Protein AF-A0A6J1WNW6-F1 (afdb_monomer)

Sequence (56 aa):
MLWEISKQIEGHTICALGDGAAWPVQGLIRHFRPELERRMQEYAAANGPSKAERLY

Secondary structure (DSSP, 8-state):
--HHHHHHHTT--SSHHHHHHHHHHHHHHHHHHHHHHHHHHHHHHHH-S-HHHHH-

Structure (mmCIF, N/CA/C/O backbone):
data_AF-A0A6J1WNW6-F1
#
_entry.id   AF-A0A6J1WNW6-F1
#
loop_
_atom_site.group_PDB
_atom_site.id
_atom_site.type_symbol
_atom_site.label_atom_id
_atom_site.label_alt_id
_atom_site.label_comp_id
_atom_site.label_asym_id
_atom_site.label_entity_id
_atom_site.label_seq_id
_atom_site.pdbx_PDB_ins_code
_atom_site.Cartn_x
_atom_site.Cartn_y
_atom_site.Cartn_z
_atom_site.occupancy
_atom_site.B_iso_or_equiv
_atom_site.auth_seq_id
_atom_site.auth_comp_id
_atom_site.auth_asym_id
_atom_site.auth_atom_id
_atom_site.pdbx_PDB_model_num
ATOM 1 N N . MET A 1 1 ? -3.336 9.834 1.977 1.00 78.69 1 MET A N 1
ATOM 2 C CA . MET A 1 1 ? -1.946 9.511 2.362 1.00 78.69 1 MET A CA 1
ATOM 3 C C . MET A 1 1 ? -1.499 8.029 2.334 1.00 78.69 1 MET A C 1
ATOM 5 O O . MET A 1 1 ? -0.431 7.732 2.841 1.00 78.69 1 MET A O 1
ATOM 9 N N . LEU A 1 2 ? -2.188 7.098 1.656 1.00 90.88 2 LEU A N 1
ATOM 10 C CA . LEU A 1 2 ? -1.577 5.822 1.189 1.00 90.88 2 LEU A CA 1
ATOM 11 C C . LEU A 1 2 ? -1.749 5.666 -0.325 1.00 90.88 2 LEU A C 1
ATOM 13 O O . LEU A 1 2 ? -0.829 5.270 -1.031 1.00 90.88 2 LEU A O 1
ATOM 17 N N . TRP A 1 3 ? -2.913 6.086 -0.823 1.00 94.69 3 TRP A N 1
ATOM 18 C CA . TRP A 1 3 ? -3.210 6.202 -2.247 1.00 94.69 3 TRP A CA 1
ATOM 19 C C . TRP A 1 3 ? -2.164 7.029 -3.009 1.00 94.69 3 TRP A C 1
ATOM 21 O O . TRP A 1 3 ? -1.585 6.537 -3.973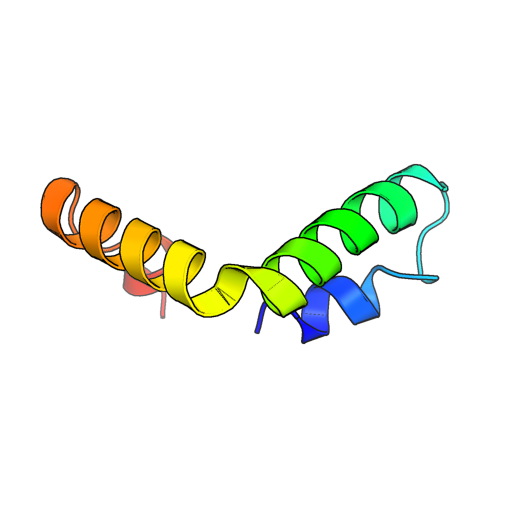 1.00 94.69 3 TRP A O 1
ATOM 31 N N . GLU A 1 4 ? -1.863 8.247 -2.549 1.00 96.12 4 GLU A N 1
ATOM 32 C CA . GLU A 1 4 ? -0.883 9.116 -3.218 1.00 96.12 4 GLU A CA 1
ATOM 33 C C . GLU A 1 4 ? 0.510 8.485 -3.242 1.00 96.12 4 GLU A C 1
ATOM 35 O O . GLU A 1 4 ? 1.141 8.461 -4.290 1.00 96.12 4 GLU A O 1
ATOM 40 N N . ILE A 1 5 ? 0.958 7.897 -2.127 1.00 95.25 5 ILE A N 1
ATOM 41 C CA . ILE A 1 5 ? 2.266 7.231 -2.043 1.00 95.25 5 ILE A CA 1
ATOM 42 C C . ILE A 1 5 ? 2.333 6.060 -3.025 1.00 95.25 5 ILE A C 1
ATOM 44 O O . ILE A 1 5 ? 3.298 5.942 -3.772 1.00 95.25 5 ILE A O 1
ATOM 48 N N . SER A 1 6 ? 1.286 5.232 -3.097 1.00 96.44 6 SER A N 1
ATOM 49 C CA . SER A 1 6 ? 1.246 4.119 -4.053 1.00 96.44 6 SER A CA 1
ATOM 50 C C . SER A 1 6 ? 1.308 4.582 -5.514 1.00 96.44 6 SER A C 1
ATOM 52 O O . SER A 1 6 ? 1.812 3.849 -6.358 1.00 96.44 6 SER A O 1
ATOM 54 N N . LYS A 1 7 ? 0.840 5.800 -5.818 1.00 96.25 7 LYS A N 1
ATOM 55 C CA . LYS A 1 7 ? 0.949 6.414 -7.149 1.00 96.25 7 LYS A CA 1
ATOM 56 C C . LYS A 1 7 ? 2.324 7.013 -7.424 1.00 96.25 7 LYS A C 1
ATOM 58 O O . LYS A 1 7 ? 2.738 7.030 -8.572 1.00 96.25 7 LYS A O 1
ATOM 63 N N . GLN A 1 8 ? 3.028 7.470 -6.390 1.00 96.75 8 GLN A N 1
ATOM 64 C CA . GLN A 1 8 ? 4.420 7.906 -6.524 1.00 96.75 8 GLN A CA 1
ATOM 65 C C . GLN A 1 8 ? 5.388 6.737 -6.699 1.00 96.75 8 GLN A C 1
ATOM 67 O O . GLN A 1 8 ? 6.460 6.940 -7.240 1.00 96.75 8 GLN A O 1
ATOM 72 N N . ILE A 1 9 ? 5.037 5.530 -6.244 1.00 96.69 9 ILE A N 1
ATOM 73 C CA . ILE A 1 9 ? 5.852 4.325 -6.470 1.00 96.69 9 ILE A CA 1
ATOM 74 C C . ILE A 1 9 ? 5.662 3.802 -7.898 1.00 96.69 9 ILE A C 1
ATOM 76 O O . ILE A 1 9 ? 6.636 3.440 -8.554 1.00 96.69 9 ILE A O 1
ATOM 80 N N . GLU A 1 10 ? 4.416 3.774 -8.375 1.00 96.88 10 GLU A N 1
ATOM 81 C CA . GLU A 1 10 ? 4.069 3.304 -9.718 1.00 96.88 10 GLU A CA 1
ATOM 82 C C . GLU A 1 10 ? 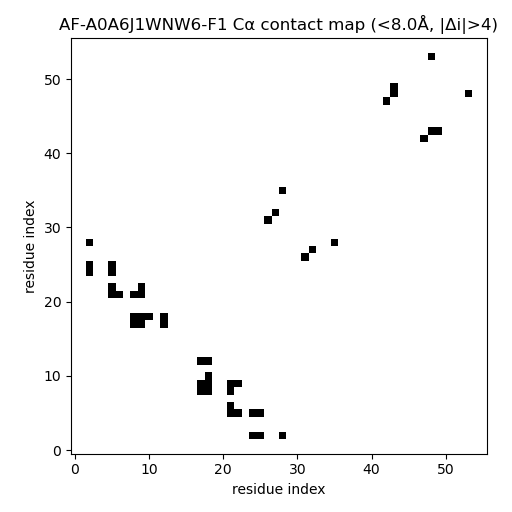4.831 4.086 -10.804 1.00 96.88 10 GLU A C 1
ATOM 84 O O . GLU A 1 10 ? 4.752 5.313 -10.882 1.00 96.88 10 GLU A O 1
ATOM 89 N N . GLY A 1 11 ? 5.591 3.372 -11.635 1.00 95.12 11 GLY A N 1
ATOM 90 C CA . GLY A 1 11 ? 6.407 3.925 -12.716 1.00 95.12 11 GLY A CA 1
ATOM 91 C C . GLY A 1 11 ? 7.690 4.633 -12.265 1.00 95.12 11 GLY A C 1
ATOM 92 O O . GLY A 1 11 ? 8.442 5.107 -13.114 1.00 95.12 11 GLY A O 1
ATOM 93 N N . HIS A 1 12 ? 7.972 4.687 -10.958 1.00 96.62 12 HIS A N 1
ATOM 94 C CA . HIS A 1 12 ? 9.140 5.362 -10.376 1.00 96.62 12 HIS A CA 1
ATOM 95 C C . HIS A 1 12 ? 10.009 4.383 -9.571 1.00 96.62 12 HIS A C 1
ATOM 97 O O . HIS A 1 12 ? 10.431 4.646 -8.444 1.00 96.62 12 HIS A O 1
ATOM 103 N N . THR A 1 13 ? 10.283 3.221 -10.160 1.00 96.25 13 THR A N 1
ATOM 104 C CA . THR A 1 13 ? 11.099 2.152 -9.574 1.00 96.25 13 THR A CA 1
ATOM 105 C C . THR A 1 13 ? 12.003 1.525 -10.635 1.00 96.25 13 THR A C 1
ATOM 107 O O . THR A 1 13 ? 11.657 1.475 -11.811 1.00 96.25 13 THR A O 1
ATOM 110 N N . ILE A 1 14 ? 13.171 1.018 -10.227 1.00 97.12 14 ILE A N 1
ATOM 111 C CA . ILE A 1 14 ? 14.110 0.317 -11.121 1.00 97.12 14 ILE A CA 1
ATOM 112 C C . ILE A 1 14 ? 13.667 -1.118 -11.446 1.00 97.12 14 ILE A C 1
ATOM 114 O O . ILE A 1 14 ? 14.067 -1.688 -12.457 1.00 97.12 14 ILE A O 1
ATOM 118 N N . CYS A 1 15 ? 12.857 -1.722 -10.575 1.00 97.25 15 CYS A N 1
ATOM 119 C CA . CYS A 1 15 ? 12.417 -3.108 -10.690 1.00 97.25 15 CYS A CA 1
ATOM 120 C C . CYS A 1 15 ? 10.890 -3.184 -10.700 1.00 97.25 15 CYS A C 1
ATOM 122 O O . CYS A 1 15 ? 10.238 -2.554 -9.862 1.00 97.25 15 CYS A O 1
ATOM 124 N N . ALA A 1 16 ? 10.347 -4.040 -11.574 1.00 96.75 16 ALA A N 1
ATOM 125 C CA . ALA A 1 16 ? 8.913 -4.307 -11.717 1.00 96.75 16 ALA A CA 1
ATOM 126 C C . ALA A 1 16 ? 8.239 -4.785 -10.418 1.00 96.75 16 ALA A C 1
ATOM 128 O O . ALA A 1 16 ? 7.022 -4.696 -10.279 1.00 96.75 16 ALA A O 1
ATOM 129 N N . LEU A 1 17 ? 9.020 -5.254 -9.438 1.00 97.62 17 LEU A N 1
ATOM 130 C CA . LEU A 1 17 ? 8.521 -5.561 -8.100 1.00 97.62 17 LEU A CA 1
ATOM 131 C C . LEU A 1 17 ? 7.852 -4.346 -7.436 1.00 97.62 17 LEU A C 1
ATOM 133 O O . LEU A 1 17 ? 6.853 -4.518 -6.747 1.00 97.62 17 LEU A O 1
ATOM 137 N N . GLY A 1 18 ? 8.378 -3.132 -7.640 1.00 96.81 18 GLY A N 1
ATOM 138 C CA . GLY A 1 18 ? 7.815 -1.919 -7.039 1.00 96.81 18 GLY A CA 1
ATOM 139 C C . GLY A 1 18 ? 6.415 -1.608 -7.570 1.00 96.81 18 GLY A C 1
ATOM 140 O O . GLY A 1 18 ? 5.493 -1.397 -6.784 1.00 96.81 18 GLY A O 1
ATOM 141 N N . ASP A 1 19 ? 6.230 -1.693 -8.888 1.00 97.00 19 ASP A N 1
ATOM 142 C CA . ASP A 1 19 ? 4.922 -1.517 -9.531 1.00 97.00 19 ASP A CA 1
ATOM 143 C C . ASP A 1 19 ? 3.960 -2.638 -9.132 1.00 97.00 19 ASP A C 1
ATOM 145 O O . ASP A 1 19 ? 2.823 -2.389 -8.724 1.00 97.00 19 ASP A O 1
ATOM 149 N N . GLY A 1 20 ? 4.458 -3.879 -9.144 1.00 97.69 20 GLY A N 1
ATOM 150 C CA . GLY A 1 20 ? 3.714 -5.054 -8.705 1.00 97.69 20 GLY A CA 1
ATOM 151 C C . GLY A 1 20 ? 3.276 -4.988 -7.239 1.00 97.69 20 GLY A C 1
ATOM 152 O O . GLY A 1 20 ? 2.248 -5.565 -6.899 1.00 97.69 20 GLY A O 1
ATOM 153 N N . ALA A 1 21 ? 4.000 -4.267 -6.377 1.00 96.81 21 ALA A N 1
ATOM 154 C CA . ALA A 1 21 ? 3.607 -4.013 -4.990 1.00 96.81 21 ALA A CA 1
ATOM 155 C C . ALA A 1 21 ? 2.629 -2.831 -4.855 1.00 96.81 21 ALA A C 1
ATOM 157 O O . ALA A 1 21 ? 1.752 -2.853 -3.987 1.00 96.81 21 ALA A O 1
ATOM 158 N N . ALA A 1 22 ? 2.739 -1.810 -5.710 1.00 97.75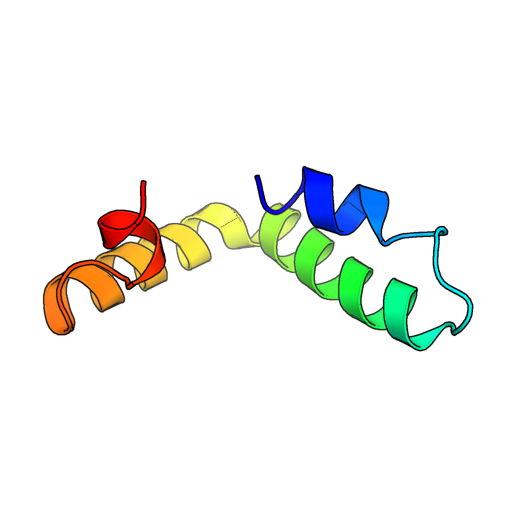 22 ALA A N 1
ATOM 159 C CA . ALA A 1 22 ? 1.864 -0.641 -5.692 1.00 97.75 22 ALA A CA 1
ATOM 160 C C . ALA A 1 22 ? 0.435 -0.965 -6.156 1.00 97.75 22 ALA A C 1
ATOM 162 O O . ALA A 1 22 ? -0.534 -0.516 -5.533 1.00 97.75 22 ALA A O 1
ATOM 163 N N . TRP A 1 23 ? 0.276 -1.766 -7.215 1.00 97.81 23 TRP A N 1
ATOM 164 C CA . TRP A 1 23 ? -1.044 -2.047 -7.793 1.00 97.81 23 TRP A CA 1
ATOM 165 C C . TRP A 1 23 ? -2.018 -2.761 -6.839 1.00 97.81 23 TRP A C 1
ATOM 167 O O . TRP A 1 23 ? -3.165 -2.313 -6.746 1.00 97.81 23 TRP A O 1
ATOM 177 N N . PRO A 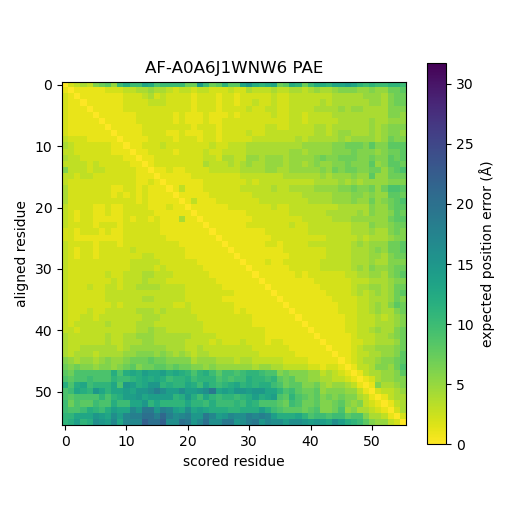1 24 ? -1.626 -3.800 -6.070 1.00 97.75 24 PRO A N 1
ATOM 178 C CA . PRO A 1 24 ? -2.513 -4.428 -5.092 1.00 97.75 24 PRO A CA 1
ATOM 179 C C . PRO A 1 24 ? -2.996 -3.455 -4.016 1.00 97.75 24 PRO A C 1
ATOM 181 O O . PRO A 1 24 ? -4.172 -3.477 -3.655 1.00 97.75 24 PRO A O 1
ATOM 184 N N . VAL A 1 25 ? -2.126 -2.557 -3.537 1.00 96.81 25 VAL A N 1
ATOM 185 C CA . VAL A 1 25 ? -2.501 -1.527 -2.555 1.00 96.81 25 VAL A CA 1
ATOM 186 C C . VAL A 1 25 ? -3.532 -0.571 -3.151 1.00 96.81 25 VAL A C 1
ATOM 188 O O . VAL A 1 25 ? -4.553 -0.295 -2.521 1.00 96.81 25 VAL A O 1
ATOM 191 N N . GLN A 1 26 ? -3.317 -0.109 -4.385 1.00 97.69 26 GLN A N 1
ATOM 192 C CA . GLN A 1 26 ? -4.288 0.725 -5.094 1.00 97.69 26 GLN A CA 1
ATOM 193 C C . GLN A 1 26 ? -5.637 0.004 -5.268 1.00 97.69 26 GLN A C 1
ATOM 195 O O . GLN A 1 26 ? -6.685 0.590 -4.996 1.00 97.69 26 GLN A O 1
ATOM 200 N N . GLY A 1 27 ? -5.630 -1.274 -5.662 1.00 97.56 27 GLY A N 1
ATOM 201 C CA . GLY A 1 27 ? -6.840 -2.090 -5.794 1.00 97.56 27 GLY A CA 1
ATOM 202 C C . GLY A 1 27 ? -7.599 -2.244 -4.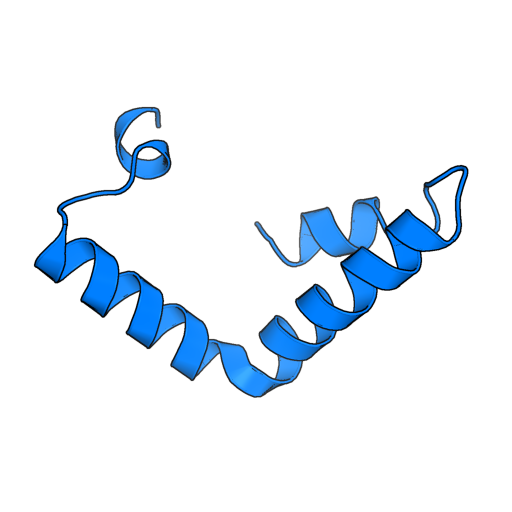473 1.00 97.56 27 GLY A C 1
ATOM 203 O O . GLY A 1 27 ? -8.809 -2.011 -4.423 1.00 97.56 27 GLY A O 1
ATOM 204 N N . LEU A 1 28 ? -6.888 -2.550 -3.383 1.00 97.62 28 LEU A N 1
ATOM 205 C CA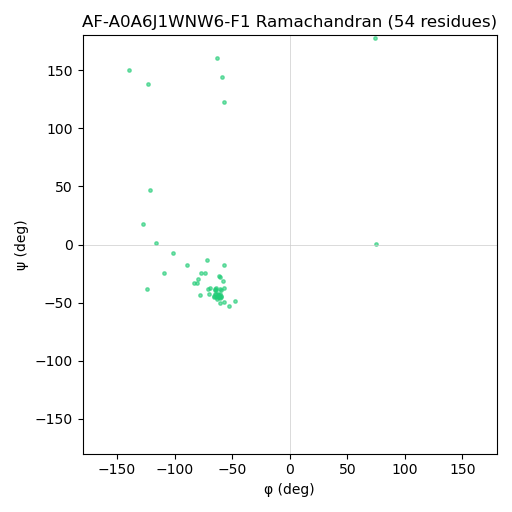 . LEU A 1 28 ? -7.464 -2.645 -2.040 1.00 97.62 28 LEU A CA 1
ATOM 206 C C . LEU A 1 28 ? -8.101 -1.326 -1.600 1.00 97.62 28 LEU A C 1
ATOM 208 O O . LEU A 1 28 ? -9.235 -1.317 -1.128 1.00 97.62 28 LEU A O 1
ATOM 212 N N . ILE A 1 29 ? -7.418 -0.199 -1.809 1.00 96.62 29 ILE A N 1
ATOM 213 C CA . ILE A 1 29 ? -7.964 1.119 -1.466 1.00 96.62 29 ILE A CA 1
ATOM 214 C C . ILE A 1 29 ? -9.195 1.447 -2.324 1.00 96.62 29 ILE A C 1
ATOM 216 O O . ILE A 1 29 ? -10.157 2.020 -1.816 1.00 96.62 29 ILE A O 1
ATOM 220 N N . ARG A 1 30 ? -9.193 1.100 -3.616 1.00 96.62 30 ARG A N 1
ATOM 221 C CA . ARG A 1 30 ? -10.298 1.423 -4.532 1.00 96.62 30 ARG A CA 1
ATOM 222 C C . ARG A 1 30 ? -11.572 0.638 -4.219 1.00 96.62 30 ARG A C 1
ATOM 224 O O . ARG A 1 30 ? -12.659 1.192 -4.347 1.00 96.62 30 ARG A O 1
ATOM 231 N N . HIS A 1 31 ? -11.440 -0.628 -3.827 1.00 97.56 31 HIS A N 1
ATOM 232 C CA . HIS A 1 31 ? -12.581 -1.541 -3.699 1.00 97.56 31 HIS A CA 1
ATOM 233 C C . HIS A 1 31 ? -12.949 -1.890 -2.253 1.00 97.56 31 HIS A C 1
ATOM 235 O O . HIS A 1 31 ? -14.101 -2.214 -1.987 1.00 97.56 31 HIS A O 1
ATOM 241 N N . PH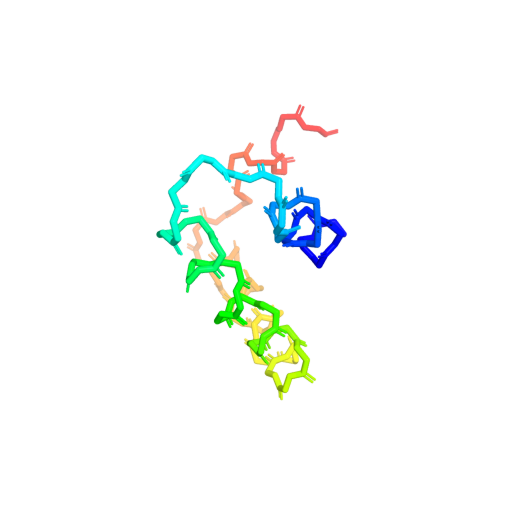E A 1 32 ? -12.004 -1.798 -1.316 1.00 97.69 32 PHE A N 1
ATOM 242 C CA . PHE A 1 32 ? -12.160 -2.300 0.053 1.00 97.69 32 PHE A CA 1
ATOM 243 C C . PHE A 1 32 ? -11.845 -1.256 1.128 1.00 97.69 32 PHE A C 1
ATOM 245 O O . PHE A 1 32 ? -11.652 -1.613 2.288 1.00 97.69 32 PHE A O 1
ATOM 252 N N . ARG A 1 33 ? -11.826 0.039 0.783 1.00 96.19 33 ARG A N 1
ATOM 253 C CA . ARG A 1 33 ? -11.585 1.123 1.751 1.00 96.19 33 ARG A CA 1
ATOM 254 C C . ARG A 1 33 ? -12.410 1.001 3.044 1.00 96.19 33 ARG A C 1
ATOM 256 O O . ARG A 1 33 ? -11.785 1.076 4.099 1.00 96.19 33 ARG A O 1
ATOM 263 N N . PRO A 1 34 ? -13.738 0.763 3.009 1.00 96.94 34 PRO A N 1
ATOM 264 C CA . PRO A 1 34 ? -14.520 0.673 4.245 1.00 96.94 34 PRO A CA 1
ATOM 265 C C . PRO A 1 34 ? -14.053 -0.461 5.166 1.00 96.94 34 PRO A C 1
ATOM 267 O O . PRO A 1 34 ? -13.981 -0.297 6.380 1.00 96.94 34 PRO A O 1
ATOM 270 N N . GLU A 1 35 ? -13.682 -1.605 4.588 1.00 97.81 35 GLU A N 1
ATOM 271 C CA . GLU A 1 35 ? -13.200 -2.764 5.343 1.00 97.81 35 GLU A CA 1
ATOM 272 C C . GLU A 1 35 ? -11.801 -2.524 5.926 1.00 97.81 35 GLU A C 1
ATOM 274 O O . GLU A 1 35 ? -11.526 -2.921 7.058 1.00 97.81 35 GLU A O 1
ATOM 279 N N . LEU A 1 36 ? -10.920 -1.847 5.183 1.00 95.25 36 LEU A N 1
ATOM 280 C CA . LEU A 1 36 ? -9.603 -1.448 5.684 1.00 95.25 36 LEU A CA 1
ATOM 281 C C . LEU A 1 36 ? -9.736 -0.525 6.898 1.00 95.25 36 LEU A C 1
ATOM 283 O O . LEU A 1 36 ? -9.131 -0.789 7.934 1.00 95.25 36 LEU A O 1
ATOM 287 N N . GLU A 1 37 ? -10.553 0.523 6.784 1.00 94.56 37 GLU A N 1
ATOM 288 C CA . GLU A 1 37 ? -10.769 1.497 7.857 1.00 94.56 37 GLU A CA 1
ATOM 289 C C . GLU A 1 37 ? -11.387 0.830 9.098 1.00 94.56 37 GLU A C 1
ATOM 291 O O . GLU A 1 37 ? -10.889 1.039 10.205 1.00 94.56 37 GLU A O 1
ATOM 296 N N . ARG A 1 38 ? -12.374 -0.065 8.922 1.00 96.69 38 ARG A N 1
ATOM 297 C CA . ARG A 1 38 ? -12.948 -0.872 10.016 1.00 96.69 38 ARG A CA 1
ATOM 298 C C . ARG A 1 38 ? -11.882 -1.697 10.742 1.00 96.69 38 ARG A C 1
ATOM 300 O O . ARG A 1 38 ? -11.792 -1.649 11.966 1.00 96.69 38 ARG A O 1
ATOM 307 N N . ARG A 1 39 ? -11.037 -2.426 10.005 1.00 95.25 39 ARG A N 1
ATOM 308 C CA . ARG A 1 39 ? -9.967 -3.247 10.603 1.00 95.25 39 ARG A CA 1
ATOM 309 C C . ARG A 1 39 ? -8.921 -2.411 11.331 1.00 95.25 39 ARG A C 1
ATOM 311 O O . ARG A 1 39 ? -8.417 -2.838 12.366 1.00 95.25 39 ARG A O 1
ATOM 318 N N . MET A 1 40 ? -8.587 -1.233 10.805 1.00 92.31 40 MET A N 1
ATOM 319 C CA . MET A 1 40 ? -7.663 -0.306 11.464 1.00 92.31 40 MET A CA 1
ATOM 320 C C . MET A 1 40 ? -8.239 0.190 12.795 1.00 92.31 40 MET A C 1
ATOM 322 O O . MET A 1 40 ? -7.522 0.203 13.794 1.00 92.31 40 MET A O 1
ATOM 326 N N . GLN A 1 41 ? -9.533 0.526 12.830 1.00 93.31 41 GLN A N 1
ATOM 327 C CA . GLN A 1 41 ? -10.228 0.926 14.058 1.00 93.31 41 GLN A CA 1
ATOM 328 C C . GLN A 1 41 ? -10.269 -0.204 15.093 1.00 93.31 41 GLN A C 1
ATOM 330 O O . GLN A 1 41 ? -9.933 0.020 16.253 1.00 93.31 41 GLN A O 1
ATOM 335 N N . GLU A 1 42 ? -10.621 -1.425 14.684 1.00 95.88 42 GLU A N 1
ATOM 336 C CA . GLU A 1 42 ? -10.640 -2.599 15.571 1.00 95.88 42 GLU A CA 1
ATOM 337 C C . GLU A 1 42 ? -9.259 -2.899 16.151 1.00 95.88 42 GLU A C 1
ATOM 339 O O . GLU A 1 42 ? -9.116 -3.155 17.348 1.00 95.88 42 GLU A O 1
ATOM 344 N N . TYR A 1 43 ? -8.223 -2.810 15.315 1.00 93.06 43 TYR A N 1
ATOM 345 C CA . TYR A 1 43 ? -6.850 -2.989 15.758 1.00 93.06 43 TYR A CA 1
ATOM 346 C C . TYR A 1 43 ? -6.438 -1.922 16.780 1.00 93.06 43 TYR A C 1
ATOM 348 O O . TYR A 1 43 ? -5.847 -2.271 17.804 1.00 93.06 43 TYR A O 1
ATOM 356 N N . ALA A 1 44 ? -6.762 -0.648 16.529 1.00 91.12 44 ALA A N 1
ATOM 357 C CA . ALA A 1 44 ? -6.458 0.459 17.436 1.00 91.12 44 ALA A CA 1
ATOM 358 C C . ALA A 1 44 ? -7.213 0.340 18.770 1.00 91.12 44 ALA A C 1
ATOM 360 O O . ALA A 1 44 ? -6.638 0.593 19.827 1.00 91.12 44 ALA A O 1
ATOM 361 N N . ALA A 1 45 ? -8.471 -0.108 18.743 1.00 92.69 45 ALA A N 1
ATOM 362 C CA . ALA A 1 45 ? -9.248 -0.372 19.951 1.00 92.69 45 ALA A CA 1
ATOM 363 C C . ALA A 1 45 ? -8.640 -1.508 20.795 1.00 92.69 45 ALA A C 1
ATOM 365 O O . ALA A 1 45 ? -8.605 -1.412 22.019 1.00 92.69 45 ALA A O 1
ATOM 366 N N . ALA A 1 46 ? -8.133 -2.564 20.151 1.00 95.19 46 ALA A N 1
ATOM 367 C CA . ALA A 1 46 ? -7.559 -3.719 20.840 1.00 95.19 46 ALA A CA 1
ATOM 368 C C . ALA A 1 46 ? -6.111 -3.506 21.326 1.00 95.19 46 ALA A C 1
ATOM 370 O O . ALA A 1 46 ? -5.728 -4.054 22.356 1.00 95.19 46 ALA A O 1
ATOM 371 N N . ASN A 1 47 ? -5.296 -2.736 20.596 1.00 93.00 47 ASN A N 1
ATOM 372 C CA . ASN A 1 47 ? -3.845 -2.628 20.827 1.00 93.00 47 ASN A CA 1
ATOM 373 C C . ASN A 1 47 ? -3.386 -1.217 21.241 1.00 93.00 47 ASN A C 1
ATOM 375 O O . ASN A 1 47 ? -2.189 -0.986 21.432 1.00 9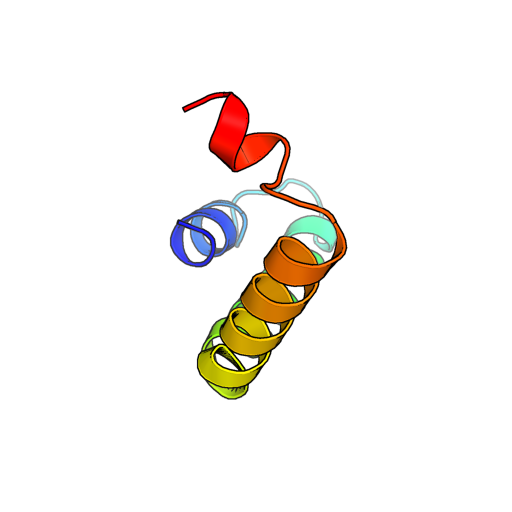3.00 47 ASN A O 1
ATOM 379 N N . GLY A 1 48 ? -4.320 -0.272 21.375 1.00 84.62 48 GLY A N 1
ATOM 380 C CA . GLY A 1 48 ? -4.023 1.148 21.539 1.00 84.62 48 GLY A CA 1
ATOM 381 C C . GLY A 1 48 ? -3.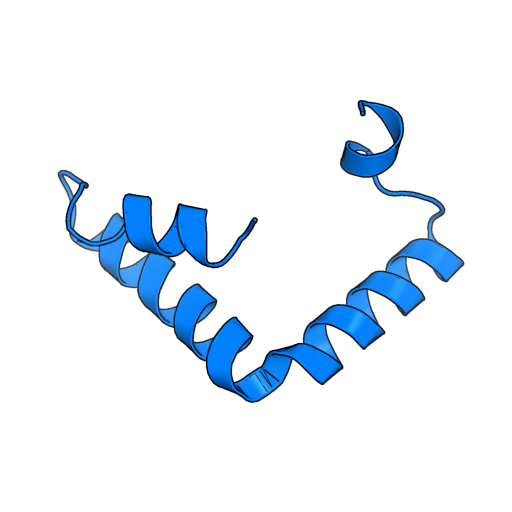558 1.811 20.232 1.00 84.62 48 GLY A C 1
ATOM 382 O O . GLY A 1 48 ? -3.417 1.144 19.202 1.00 84.62 48 GLY A O 1
ATOM 383 N N . PRO A 1 49 ? -3.299 3.132 20.251 1.00 80.12 49 PRO A N 1
ATOM 384 C CA . PRO A 1 49 ? -2.892 3.870 19.060 1.00 80.12 49 PRO A CA 1
ATOM 385 C C . PRO A 1 49 ? -1.603 3.295 18.467 1.00 80.12 49 PRO A C 1
ATOM 387 O O . PRO A 1 49 ? -0.691 2.844 19.176 1.00 80.12 49 PRO A O 1
ATOM 390 N N . SER A 1 50 ? -1.521 3.309 17.143 1.00 79.75 50 SER A N 1
ATOM 391 C CA . SER A 1 50 ? -0.350 2.855 16.405 1.00 79.75 50 SER A CA 1
ATOM 392 C C . SER A 1 50 ? 0.875 3.720 16.729 1.00 79.75 50 SER A C 1
ATOM 394 O O . SER A 1 50 ? 0.776 4.851 17.202 1.00 79.75 50 SER A O 1
ATOM 396 N N . LYS A 1 51 ? 2.085 3.206 16.462 1.00 77.81 51 LYS A N 1
ATOM 397 C CA . LYS A 1 51 ? 3.310 4.018 16.598 1.00 77.81 51 LYS A CA 1
ATOM 398 C C . LYS A 1 51 ? 3.264 5.273 15.715 1.00 77.81 51 LYS A C 1
ATOM 400 O O . LYS A 1 51 ? 3.826 6.281 16.118 1.00 77.81 51 LYS A O 1
ATOM 405 N N . ALA A 1 52 ? 2.590 5.210 14.564 1.00 73.75 52 ALA A N 1
ATOM 406 C CA . ALA A 1 52 ? 2.438 6.341 13.655 1.00 73.75 52 ALA A CA 1
ATOM 407 C C . ALA A 1 52 ? 1.616 7.478 14.283 1.00 73.75 52 ALA A C 1
ATOM 409 O O . ALA A 1 52 ? 2.032 8.624 14.205 1.00 73.75 52 ALA A O 1
ATOM 410 N N . GLU A 1 53 ? 0.525 7.163 14.984 1.00 72.62 53 GLU A N 1
ATOM 411 C CA . GLU A 1 53 ? -0.309 8.156 15.688 1.00 72.62 53 GLU A CA 1
ATOM 412 C C . GLU A 1 53 ? 0.350 8.737 16.946 1.00 72.62 53 GLU A C 1
ATOM 414 O O . GLU A 1 53 ? -0.135 9.713 17.496 1.00 72.62 53 GLU A O 1
ATOM 419 N N . ARG A 1 54 ? 1.435 8.131 17.443 1.00 71.81 54 ARG A N 1
ATOM 420 C CA . ARG A 1 54 ? 2.193 8.659 18.591 1.00 71.81 54 ARG A CA 1
ATOM 421 C C . ARG A 1 54 ? 3.313 9.622 18.202 1.00 71.81 54 ARG A C 1
ATOM 423 O O . ARG A 1 54 ? 3.860 10.280 19.080 1.00 71.81 54 ARG A O 1
ATOM 430 N N . LEU A 1 55 ? 3.728 9.613 16.937 1.00 68.56 55 LEU A N 1
ATOM 431 C CA . LEU A 1 55 ? 4.893 10.355 16.438 1.00 68.56 55 LEU A CA 1
ATOM 432 C C . LEU A 1 55 ? 4.515 11.648 15.695 1.00 68.56 55 LEU A C 1
ATOM 434 O O . LEU A 1 55 ? 5.410 12.427 15.376 1.00 68.56 55 LEU A O 1
ATOM 438 N N . TYR A 1 56 ? 3.223 11.870 15.449 1.00 52.66 56 TYR A N 1
ATOM 439 C CA . TYR A 1 56 ? 2.634 13.053 14.819 1.00 52.66 56 TYR A CA 1
ATOM 440 C C . TYR A 1 56 ? 1.494 13.577 15.688 1.00 52.66 56 TYR A C 1
ATOM 442 O O . TYR A 1 56 ? 1.269 14.806 15.660 1.00 52.66 56 TYR A O 1
#

pLDDT: mean 92.07, std 9.28, range [52.66, 97.81]

Mean predicted aligned error: 4.12 Å

Radius of gyration: 13.78 Å; Cα contacts (8 Å, |Δi|>4): 25; chains: 1; bounding box: 29×19×34 Å

Solvent-accessible surface area (backbone atoms only — not comparable to full-atom values): 3347 Å² total; per-residue (Å²): 130,58,65,61,56,34,56,61,36,42,91,63,57,98,47,70,65,45,38,64,57,21,51,58,53,49,50,44,56,75,76,38,43,72,61,53,54,51,52,52,52,54,48,31,72,75,68,44,75,52,75,70,72,74,76,109

Foldseek 3Di:
DLLVVLVCQQPPDPDCVSNVVSVVSNVCCVPPVVVVVVVQVVCCVVPNDDPVVVVD